Protein AF-A0A9D7NCA9-F1 (afdb_monomer_lite)

Radius of gyration: 16.92 Å; chains: 1; bounding box: 40×42×44 Å

pLDDT: mean 79.89, std 11.6, range [38.38, 94.75]

Sequence (116 aa):
MLTEMLKELSQSGFIGIYNGHGKKSRESLYRLTDAYSLFYLNFLEPLGENAHVDFTRLSELPKWKAWSGYAYENICLYHIDQIRESLSIKGMYSTASSFFALPKDGYAGTQIRFDY

Secondary structure (DSSP, 8-state):
-HHHHHHHHHHTTSEEEEPPTT--GGGPEEEE--HHHHHIIIIIGGG-TT----HHHHTTSHHHHHHHHHHHHHHHHHTHHHHHHHTT-TTS-------EE--BTTBPPEE-----

Foldseek 3Di:
DVVVVLVVCVVVVQWDWFDAPPDDPVPIDIDGLDLVVLCCVQPPVVQDPPDDDPPVCLCVDPSSQVSVQVNVLSVCVVCVCVVCVVVVNNPPDDDDGFDWAPDDDNDHTDGRTDDD

Structure (mmCIF, N/CA/C/O backbone):
data_AF-A0A9D7NCA9-F1
#
_entry.id   AF-A0A9D7NCA9-F1
#
loop_
_atom_site.group_PDB
_atom_site.id
_atom_site.type_symbol
_atom_site.label_atom_id
_atom_site.label_alt_id
_atom_site.label_comp_id
_atom_site.label_asym_id
_atom_site.label_entity_id
_atom_site.label_seq_id
_atom_site.pdbx_PDB_ins_code
_atom_site.Cartn_x
_atom_site.Cartn_y
_atom_site.Cartn_z
_atom_site.occupancy
_atom_site.B_iso_or_equiv
_atom_site.auth_seq_id
_atom_site.auth_comp_id
_atom_site.auth_asym_id
_atom_site.auth_atom_id
_atom_site.pdbx_PDB_model_num
ATOM 1 N N . MET A 1 1 ? 11.874 19.919 10.373 1.00 76.44 1 MET A N 1
ATOM 2 C CA . MET A 1 1 ? 12.438 19.369 9.122 1.00 76.44 1 MET A CA 1
ATOM 3 C C . MET A 1 1 ? 11.862 18.003 8.732 1.00 76.44 1 MET A C 1
ATOM 5 O O . MET A 1 1 ? 10.968 17.996 7.904 1.00 76.44 1 MET A O 1
ATOM 9 N N . LEU A 1 2 ? 12.262 16.855 9.310 1.00 85.12 2 LEU A N 1
ATOM 10 C CA . LEU A 1 2 ? 11.725 15.543 8.867 1.00 85.12 2 LEU A CA 1
ATOM 11 C C . LEU A 1 2 ? 10.219 15.371 9.134 1.00 85.12 2 LEU A C 1
ATOM 13 O O . LEU A 1 2 ? 9.477 14.917 8.269 1.00 85.12 2 LEU A O 1
ATOM 17 N N . THR A 1 3 ? 9.757 15.776 10.317 1.00 86.12 3 THR A N 1
ATOM 18 C CA . THR A 1 3 ? 8.338 15.692 10.697 1.00 86.12 3 THR A CA 1
ATOM 19 C C . THR A 1 3 ? 7.435 16.544 9.802 1.00 86.12 3 THR A C 1
ATOM 21 O O . THR A 1 3 ? 6.310 16.150 9.518 1.00 86.12 3 THR A O 1
ATOM 24 N N . GLU A 1 4 ? 7.925 17.699 9.344 1.00 90.81 4 GLU A N 1
ATOM 25 C CA . GLU A 1 4 ? 7.182 18.584 8.437 1.00 90.81 4 GLU A CA 1
ATOM 26 C C . GLU A 1 4 ? 7.067 17.961 7.048 1.00 90.81 4 GLU A C 1
ATOM 28 O O . GLU A 1 4 ? 5.956 17.851 6.545 1.00 90.81 4 GLU A O 1
ATOM 33 N N . MET A 1 5 ? 8.163 17.424 6.498 1.00 89.88 5 MET A N 1
ATOM 34 C CA . MET A 1 5 ? 8.135 16.717 5.211 1.00 89.88 5 MET A CA 1
ATOM 35 C C . MET A 1 5 ? 7.178 15.516 5.226 1.00 89.88 5 MET A C 1
ATOM 37 O O . MET A 1 5 ? 6.402 15.327 4.294 1.00 89.88 5 MET A O 1
ATOM 41 N N . LEU A 1 6 ? 7.175 14.715 6.299 1.00 87.19 6 LEU A N 1
ATOM 42 C CA . LEU A 1 6 ? 6.232 13.596 6.434 1.00 87.19 6 LEU A CA 1
ATOM 43 C C . LEU A 1 6 ? 4.777 14.075 6.519 1.00 87.19 6 LEU A C 1
ATOM 45 O O . LEU A 1 6 ? 3.878 13.438 5.970 1.00 87.19 6 LEU A O 1
ATOM 49 N N . LYS A 1 7 ? 4.532 15.209 7.180 1.00 88.50 7 LYS A N 1
ATOM 50 C CA . LYS A 1 7 ? 3.198 15.806 7.259 1.00 88.50 7 LYS A CA 1
ATOM 51 C C . LYS A 1 7 ? 2.733 16.313 5.893 1.00 88.50 7 LYS A C 1
ATOM 53 O O . LYS A 1 7 ? 1.596 16.041 5.520 1.00 88.50 7 LYS A O 1
ATOM 58 N N . GLU A 1 8 ? 3.599 16.989 5.146 1.00 91.94 8 GLU A N 1
ATOM 59 C CA . GLU A 1 8 ? 3.316 17.477 3.791 1.00 91.94 8 GLU A CA 1
ATOM 60 C C . GLU A 1 8 ? 3.053 16.327 2.815 1.00 91.94 8 GLU A C 1
ATOM 62 O O . GLU A 1 8 ? 2.062 16.356 2.086 1.00 91.94 8 GLU A O 1
ATOM 67 N N . LEU A 1 9 ? 3.874 15.272 2.849 1.00 90.31 9 LEU A N 1
ATOM 68 C CA . LEU A 1 9 ? 3.667 14.065 2.045 1.00 90.31 9 LEU A CA 1
ATOM 69 C C . LEU A 1 9 ? 2.345 13.375 2.384 1.00 90.31 9 LEU A C 1
ATOM 71 O O . LEU A 1 9 ? 1.665 12.876 1.489 1.00 90.31 9 LEU A O 1
ATOM 75 N N . SER A 1 10 ? 1.969 13.354 3.664 1.00 88.44 10 SER A N 1
ATOM 76 C CA . SER A 1 10 ? 0.703 12.761 4.087 1.00 88.44 10 SER A CA 1
ATOM 77 C C . SER A 1 10 ? -0.493 13.593 3.630 1.00 88.44 10 SER A C 1
ATOM 79 O O . SER A 1 10 ? -1.443 13.044 3.080 1.00 88.44 10 SER A O 1
ATOM 81 N N . GLN A 1 11 ? -0.426 14.919 3.772 1.00 87.50 11 GLN A N 1
ATOM 82 C CA . GLN A 1 11 ? -1.463 15.836 3.285 1.00 87.50 11 GLN A CA 1
ATOM 83 C C . GLN A 1 11 ? -1.607 15.810 1.761 1.00 87.50 11 GLN A C 1
ATOM 85 O O . GLN A 1 11 ? -2.716 15.927 1.250 1.00 87.50 11 GLN A O 1
ATOM 90 N N . SER A 1 12 ? -0.500 15.616 1.048 1.00 89.19 12 SER A N 1
ATOM 91 C CA . SER A 1 12 ? -0.479 15.498 -0.412 1.00 89.19 12 SER A CA 1
ATOM 92 C C . SER A 1 12 ? -0.919 14.114 -0.912 1.00 89.19 12 SER A C 1
ATOM 94 O O . SER A 1 12 ? -1.001 13.902 -2.116 1.00 89.19 12 SER A O 1
ATOM 96 N N . GLY A 1 13 ? -1.196 13.162 -0.012 1.00 85.12 13 GLY A N 1
ATOM 97 C CA . GLY A 1 13 ? -1.679 11.820 -0.355 1.00 85.12 13 GLY A CA 1
ATOM 98 C C . GLY A 1 13 ? -0.597 10.819 -0.772 1.00 85.12 13 GLY A C 1
ATOM 99 O O . GLY A 1 13 ? -0.918 9.670 -1.079 1.00 85.12 13 GLY A O 1
ATOM 100 N N . PHE A 1 14 ? 0.682 11.205 -0.735 1.00 87.00 14 PHE A N 1
ATOM 101 C CA . PHE A 1 14 ? 1.785 10.298 -1.060 1.00 87.00 14 PHE A CA 1
ATOM 102 C C . PHE A 1 14 ? 1.937 9.194 -0.018 1.00 87.00 14 PHE A C 1
ATOM 104 O O . PHE A 1 14 ? 2.182 8.041 -0.380 1.00 87.00 14 PHE A O 1
ATOM 111 N N . ILE A 1 15 ? 1.770 9.525 1.267 1.00 88.44 15 ILE A N 1
ATOM 112 C CA . ILE A 1 15 ? 1.915 8.563 2.363 1.00 88.44 15 ILE A CA 1
ATOM 113 C C . ILE A 1 15 ? 0.692 8.517 3.286 1.00 88.44 15 ILE A C 1
ATOM 115 O O . ILE A 1 15 ? 0.103 9.539 3.637 1.00 88.44 15 ILE A O 1
ATOM 119 N N . GLY A 1 16 ? 0.356 7.318 3.751 1.00 83.12 16 GLY A N 1
ATOM 120 C CA . GLY A 1 16 ? -0.656 7.071 4.772 1.00 83.12 16 GLY A CA 1
ATOM 121 C C . GLY A 1 16 ? -0.023 6.637 6.090 1.00 83.12 16 GLY A C 1
ATOM 122 O O . GLY A 1 16 ? 0.994 5.940 6.109 1.00 83.12 16 GLY A O 1
ATOM 123 N N . ILE A 1 17 ? -0.633 7.032 7.206 1.00 78.06 17 ILE A N 1
ATOM 124 C CA . ILE A 1 17 ? -0.230 6.588 8.543 1.00 78.06 17 ILE A CA 1
ATOM 125 C C . ILE A 1 17 ? -1.145 5.438 8.945 1.00 78.06 17 ILE A C 1
ATOM 127 O O . ILE A 1 17 ? -2.348 5.632 9.115 1.00 78.06 17 ILE A O 1
ATOM 131 N N . TYR A 1 18 ? -0.574 4.249 9.124 1.00 72.56 18 TYR A N 1
ATOM 132 C CA . TYR A 1 18 ? -1.325 3.067 9.534 1.00 72.56 18 TYR A CA 1
ATOM 133 C C . TYR A 1 18 ? -0.776 2.503 10.837 1.00 72.56 18 TYR A C 1
ATOM 135 O O . TYR A 1 18 ? 0.432 2.345 11.030 1.00 72.56 18 TYR A O 1
ATOM 143 N N . ASN A 1 19 ? -1.692 2.174 11.744 1.00 66.25 19 ASN A N 1
ATOM 144 C CA . ASN A 1 19 ? -1.361 1.475 12.974 1.00 66.25 19 ASN A CA 1
ATOM 145 C C . ASN A 1 19 ? -1.375 -0.032 12.700 1.00 66.25 19 ASN A C 1
ATOM 147 O O . ASN A 1 19 ? -2.360 -0.568 12.187 1.00 66.25 19 ASN A O 1
ATOM 151 N N . GLY A 1 20 ? -0.275 -0.713 13.029 1.00 62.44 20 GLY A N 1
ATOM 152 C CA . GLY A 1 20 ? -0.220 -2.172 12.966 1.00 62.44 20 GLY A CA 1
ATOM 153 C C . GLY A 1 20 ? -1.245 -2.802 13.912 1.00 62.44 20 GLY A C 1
ATOM 154 O O . GLY A 1 20 ? -1.537 -2.253 14.978 1.00 62.44 20 GLY A O 1
ATOM 155 N N . HIS A 1 21 ? -1.786 -3.961 13.530 1.00 60.12 21 HIS A N 1
ATOM 156 C CA . HIS A 1 21 ? -2.754 -4.692 14.346 1.00 60.12 21 HIS A CA 1
ATOM 157 C C . HIS A 1 21 ? -2.203 -4.945 15.763 1.00 60.1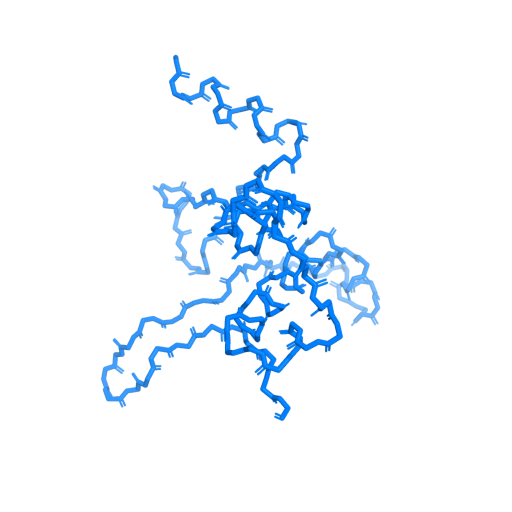2 21 HIS A C 1
ATOM 159 O O . HIS A 1 21 ? -1.112 -5.492 15.918 1.00 60.12 21 HIS A O 1
ATOM 165 N N . GLY A 1 22 ? -2.933 -4.521 16.801 1.00 57.12 22 GLY A N 1
ATOM 166 C CA . GLY A 1 22 ? -2.545 -4.717 18.206 1.00 57.12 22 GLY A CA 1
ATOM 167 C C . GLY A 1 22 ? -1.402 -3.830 18.727 1.00 57.12 22 GLY A C 1
ATOM 168 O O . GLY A 1 22 ? -1.015 -3.971 19.888 1.00 57.12 22 GLY A O 1
ATOM 169 N N . LYS A 1 23 ? -0.864 -2.899 17.925 1.00 56.19 23 LYS A N 1
ATOM 170 C CA . LYS A 1 23 ? 0.222 -1.994 18.342 1.00 56.19 23 LYS A CA 1
ATOM 171 C C . LYS A 1 23 ? -0.325 -0.655 18.850 1.00 56.19 23 LYS A C 1
ATOM 173 O O . LYS A 1 23 ? -1.208 -0.057 18.239 1.00 56.19 23 LYS A O 1
ATOM 178 N N . LYS A 1 24 ? 0.204 -0.158 19.980 1.00 49.91 24 LYS A N 1
ATOM 179 C CA . LYS A 1 24 ? -0.113 1.190 20.500 1.00 49.91 24 LYS A CA 1
ATOM 180 C C . LYS A 1 24 ? 0.425 2.257 19.533 1.00 49.91 24 LYS A C 1
ATOM 182 O O . LYS A 1 24 ? 1.458 2.046 18.908 1.00 49.91 24 LYS A O 1
ATOM 187 N N . SER A 1 25 ? -0.221 3.429 19.494 1.00 53.31 25 SER A N 1
ATOM 188 C CA . SER A 1 25 ? 0.082 4.629 18.669 1.00 53.31 25 SER A CA 1
ATOM 189 C C . SER A 1 25 ? 1.562 5.048 18.554 1.00 53.31 25 SER A C 1
ATOM 191 O O . SER A 1 25 ? 1.903 5.866 17.709 1.00 53.31 25 SER A O 1
ATOM 193 N N . ARG A 1 26 ? 2.454 4.522 19.394 1.00 48.38 26 ARG A N 1
ATOM 194 C CA . ARG A 1 26 ? 3.888 4.820 19.379 1.00 48.38 26 ARG A CA 1
ATOM 195 C C . ARG A 1 26 ? 4.683 4.034 18.321 1.00 48.38 26 ARG A C 1
ATOM 197 O O . ARG A 1 26 ? 5.872 4.284 18.178 1.00 48.38 26 ARG A O 1
ATOM 204 N N . GLU A 1 27 ? 4.037 3.124 17.588 1.00 58.22 27 GLU A N 1
ATOM 205 C CA . GLU A 1 27 ? 4.633 2.309 16.512 1.00 58.22 27 GLU A CA 1
ATOM 206 C C . GLU A 1 27 ? 3.910 2.482 15.161 1.00 58.22 27 GLU A C 1
ATOM 208 O O . GLU A 1 27 ? 3.883 1.564 14.339 1.00 58.22 27 GLU A O 1
ATOM 213 N N . SER A 1 28 ? 3.272 3.635 14.934 1.00 62.75 28 SER A N 1
ATOM 214 C CA . SER A 1 28 ? 2.612 3.942 13.660 1.00 62.75 28 SER A CA 1
ATOM 215 C C . SER A 1 28 ? 3.618 3.898 12.507 1.00 62.75 28 SER A C 1
ATOM 217 O O . SER A 1 28 ? 4.683 4.514 12.5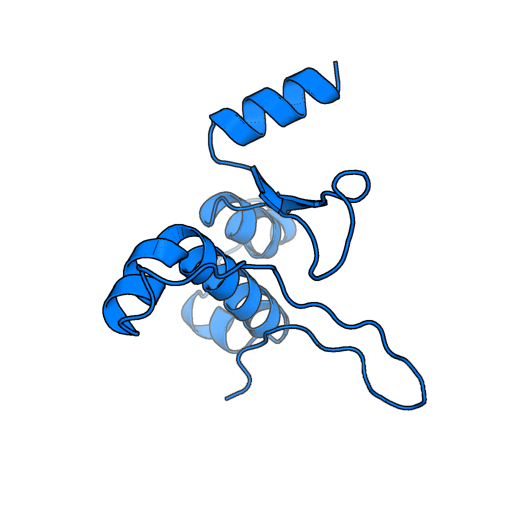79 1.00 62.75 28 SER A O 1
ATOM 219 N N . LEU A 1 29 ? 3.281 3.172 11.441 1.00 73.56 29 LEU A N 1
ATOM 220 C CA . LEU A 1 29 ? 4.126 3.035 10.259 1.00 73.56 29 LEU A CA 1
ATOM 221 C C . LEU A 1 29 ? 3.631 3.977 9.160 1.00 73.56 29 LEU A C 1
ATOM 223 O O . LEU A 1 29 ? 2.431 4.048 8.884 1.00 73.56 29 LEU A O 1
ATOM 227 N N . TYR A 1 30 ? 4.567 4.669 8.513 1.00 81.12 30 TYR A N 1
ATOM 228 C CA . TYR A 1 30 ? 4.295 5.401 7.280 1.00 81.12 30 TYR A CA 1
ATOM 229 C C . TYR A 1 30 ? 4.320 4.420 6.106 1.00 81.12 30 TYR A C 1
ATOM 231 O O . TYR A 1 30 ? 5.281 3.668 5.936 1.00 81.12 30 TYR A O 1
ATOM 239 N N . ARG A 1 31 ? 3.255 4.413 5.307 1.00 81.50 31 ARG A N 1
ATOM 240 C CA . ARG A 1 31 ? 3.119 3.599 4.094 1.00 81.50 31 ARG A CA 1
ATOM 241 C C . ARG A 1 31 ? 3.055 4.512 2.882 1.00 81.50 31 ARG A C 1
ATOM 243 O O . ARG A 1 31 ? 2.370 5.525 2.941 1.00 81.50 31 ARG A O 1
ATOM 250 N N . LEU A 1 32 ? 3.718 4.143 1.789 1.00 83.56 32 LEU A N 1
ATOM 251 C CA . LEU A 1 32 ? 3.537 4.818 0.506 1.00 83.56 32 LEU A CA 1
ATOM 252 C C . LEU A 1 32 ? 2.186 4.383 -0.072 1.00 83.56 32 LEU A C 1
ATOM 254 O O . LEU A 1 32 ? 1.992 3.210 -0.391 1.00 83.56 32 LEU A O 1
ATOM 258 N N . THR A 1 33 ? 1.240 5.312 -0.145 1.00 83.25 33 THR A N 1
ATOM 259 C CA . THR A 1 33 ? -0.134 5.051 -0.594 1.00 83.25 33 THR A CA 1
ATOM 260 C C . THR A 1 33 ? -0.378 5.486 -2.026 1.00 83.25 33 THR A C 1
ATOM 262 O O . THR A 1 33 ? -1.289 4.957 -2.657 1.00 83.25 33 THR A O 1
ATOM 265 N N . ASP A 1 34 ? 0.434 6.404 -2.555 1.00 87.81 34 ASP A N 1
ATOM 266 C CA . ASP A 1 34 ? 0.315 6.817 -3.949 1.00 87.81 34 ASP A CA 1
ATOM 267 C C . ASP A 1 34 ? 0.687 5.671 -4.900 1.00 87.81 34 ASP A C 1
ATOM 269 O O . ASP A 1 34 ? 1.822 5.180 -4.922 1.00 87.81 34 ASP A O 1
ATOM 273 N N . ALA A 1 35 ? -0.298 5.244 -5.691 1.00 84.44 35 ALA A N 1
ATOM 274 C CA . ALA A 1 35 ? -0.176 4.104 -6.588 1.00 84.44 35 ALA A CA 1
ATOM 275 C C . ALA A 1 35 ? 0.870 4.348 -7.682 1.00 84.44 35 ALA A C 1
ATOM 277 O O . ALA A 1 35 ? 1.600 3.421 -8.046 1.00 84.44 35 ALA A O 1
ATOM 278 N N . TYR A 1 36 ? 0.974 5.587 -8.176 1.00 87.19 36 TYR A N 1
ATOM 279 C CA . TYR A 1 36 ? 1.940 5.930 -9.214 1.00 87.19 36 TYR A CA 1
ATOM 280 C C . TYR A 1 36 ? 3.367 5.926 -8.675 1.00 87.19 36 TYR A C 1
ATOM 282 O O . TYR A 1 36 ? 4.217 5.243 -9.237 1.00 87.19 36 TYR A O 1
ATOM 290 N N . SER A 1 37 ? 3.636 6.606 -7.560 1.00 89.31 37 SER A N 1
ATOM 291 C CA . SER A 1 37 ? 4.956 6.611 -6.919 1.00 89.31 37 SER A CA 1
ATOM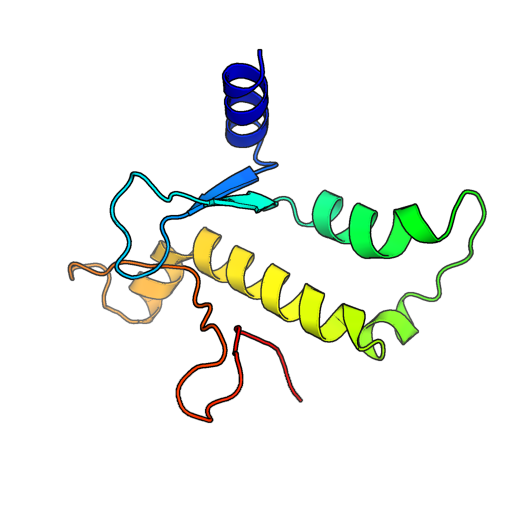 292 C C . SER A 1 37 ? 5.404 5.196 -6.572 1.00 89.31 37 SER A C 1
ATOM 294 O O . SER A 1 37 ? 6.545 4.819 -6.835 1.00 89.31 37 SER A O 1
ATOM 296 N N . LEU A 1 38 ? 4.493 4.374 -6.040 1.00 87.19 38 LEU A N 1
ATOM 297 C CA . LEU A 1 38 ? 4.781 2.977 -5.742 1.00 87.19 38 LEU A CA 1
ATOM 298 C C . LEU A 1 38 ? 5.159 2.198 -7.010 1.00 87.19 38 LEU A C 1
ATOM 300 O O . LEU A 1 38 ? 6.105 1.412 -6.977 1.00 87.19 38 LEU A O 1
ATOM 304 N N . PHE A 1 39 ? 4.441 2.397 -8.116 1.00 87.88 39 PHE A N 1
ATOM 305 C CA . PHE A 1 39 ? 4.765 1.784 -9.404 1.00 87.88 39 PHE A CA 1
ATOM 306 C C . PHE A 1 39 ? 6.112 2.278 -9.948 1.00 87.88 39 PHE A C 1
ATOM 308 O O . PHE A 1 39 ? 6.975 1.471 -10.295 1.00 87.88 39 PHE A O 1
ATOM 315 N N . TYR A 1 40 ? 6.316 3.593 -9.968 1.00 88.25 40 TYR A N 1
ATOM 316 C CA . TYR A 1 40 ? 7.503 4.247 -10.500 1.00 88.25 40 TYR A CA 1
ATOM 317 C C . TYR A 1 40 ? 8.776 3.747 -9.814 1.00 88.25 40 TYR A C 1
ATOM 319 O O . TYR A 1 40 ? 9.667 3.234 -10.487 1.00 88.25 40 TYR A O 1
ATOM 327 N N . LEU A 1 41 ? 8.825 3.796 -8.480 1.00 89.06 41 LEU A N 1
ATOM 328 C CA . LEU A 1 41 ? 9.988 3.360 -7.696 1.00 89.06 41 LEU A CA 1
ATOM 329 C C . LEU A 1 41 ? 10.269 1.857 -7.854 1.00 89.06 41 LEU A C 1
ATOM 331 O O . LEU A 1 41 ? 11.408 1.403 -7.769 1.00 89.06 41 LEU A O 1
ATOM 335 N N . ASN A 1 42 ? 9.233 1.043 -8.084 1.00 86.94 42 ASN A N 1
ATOM 336 C CA . ASN A 1 42 ? 9.410 -0.401 -8.220 1.00 86.94 42 ASN A CA 1
ATOM 337 C C . ASN A 1 42 ? 9.797 -0.840 -9.632 1.00 86.94 42 ASN A C 1
ATOM 339 O O . ASN A 1 42 ? 10.551 -1.810 -9.759 1.00 86.94 42 ASN A O 1
ATOM 343 N N . PHE A 1 43 ? 9.277 -0.187 -10.667 1.00 86.44 43 PHE A N 1
ATOM 344 C CA . PHE A 1 43 ? 9.374 -0.693 -12.034 1.00 86.44 43 PHE A CA 1
ATOM 345 C C . PHE A 1 43 ? 10.016 0.276 -13.010 1.00 86.44 43 PHE A C 1
ATOM 347 O O . PHE A 1 43 ? 10.675 -0.210 -13.912 1.00 86.44 43 PHE A O 1
ATOM 354 N N . LEU A 1 44 ? 9.861 1.592 -12.854 1.00 86.88 44 LEU A N 1
ATOM 355 C CA . LEU A 1 44 ? 10.382 2.565 -13.821 1.00 86.88 44 LEU A CA 1
ATOM 356 C C . LEU A 1 44 ? 11.774 3.073 -13.444 1.00 86.88 44 LEU A C 1
ATOM 358 O O . LEU A 1 44 ? 12.673 3.048 -14.278 1.00 86.88 44 LEU A O 1
ATOM 362 N N . GLU A 1 45 ? 11.980 3.470 -12.188 1.00 88.44 45 GLU A N 1
ATOM 363 C CA . GLU A 1 45 ? 13.265 3.994 -11.707 1.00 88.44 45 GLU A CA 1
ATOM 364 C C . GLU A 1 45 ? 14.445 3.031 -11.953 1.00 88.44 45 GLU A C 1
ATOM 366 O O . GLU A 1 45 ? 15.468 3.480 -12.474 1.00 88.44 45 GLU A O 1
ATOM 371 N N . PRO A 1 46 ? 14.337 1.709 -11.690 1.00 85.94 46 PRO A N 1
ATOM 372 C CA . PRO A 1 46 ? 15.462 0.792 -11.889 1.00 85.94 46 PRO A CA 1
ATOM 373 C C . PRO A 1 46 ? 15.865 0.580 -13.352 1.00 85.94 46 PRO A C 1
ATOM 375 O O . PRO A 1 46 ? 16.919 0.005 -13.613 1.00 85.94 46 PRO A O 1
ATOM 378 N N . LEU A 1 47 ? 15.016 0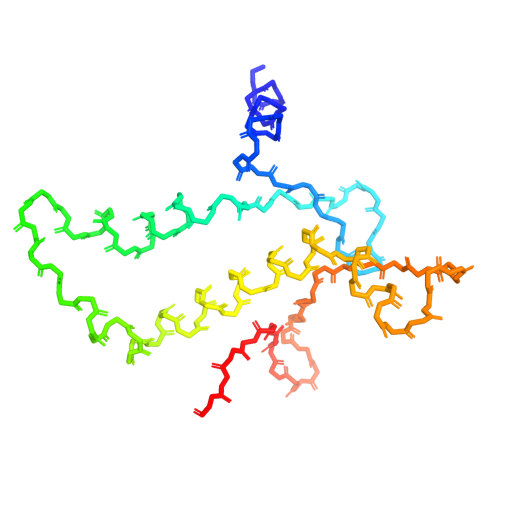.966 -14.304 1.00 83.62 47 LEU A N 1
ATOM 379 C CA . LEU A 1 47 ? 15.242 0.707 -15.721 1.00 83.62 47 LEU A CA 1
ATOM 380 C C . LEU A 1 47 ? 16.089 1.787 -16.406 1.00 83.62 47 LEU A C 1
ATOM 382 O O . LEU A 1 47 ? 16.699 1.508 -17.436 1.00 83.62 47 LEU A O 1
ATOM 386 N N . GLY A 1 48 ? 16.161 2.989 -15.828 1.00 80.75 48 GLY A N 1
ATOM 387 C CA . GLY A 1 48 ? 16.910 4.118 -16.378 1.00 80.75 48 GLY A CA 1
ATOM 388 C C . GLY A 1 48 ? 16.250 4.791 -17.588 1.00 80.75 48 GLY A C 1
ATOM 389 O O . GLY A 1 48 ? 15.196 4.386 -18.084 1.00 80.75 48 GLY A O 1
ATOM 390 N N . GLU A 1 49 ? 16.880 5.865 -18.064 1.00 72.00 49 GLU A N 1
ATOM 391 C CA . GLU A 1 49 ? 16.396 6.639 -19.208 1.00 72.00 49 GLU A CA 1
ATOM 392 C C . GLU A 1 49 ? 16.556 5.826 -20.509 1.00 72.00 49 GLU A C 1
ATOM 394 O O . GLU A 1 49 ? 17.655 5.376 -20.835 1.00 72.00 49 GLU A O 1
ATOM 399 N N . ASN A 1 50 ? 15.463 5.673 -21.272 1.00 69.56 50 ASN A N 1
ATOM 400 C CA . ASN A 1 50 ? 15.340 4.944 -22.555 1.00 69.56 50 ASN A CA 1
ATOM 401 C C . ASN A 1 50 ? 15.054 3.432 -22.498 1.00 69.56 50 ASN A C 1
ATOM 403 O O . ASN A 1 50 ? 15.107 2.760 -23.531 1.00 69.56 50 ASN A O 1
ATOM 407 N N . ALA A 1 51 ? 14.694 2.878 -21.342 1.00 69.12 51 ALA A N 1
ATOM 408 C CA . ALA A 1 51 ? 14.241 1.494 -21.289 1.00 69.12 51 ALA A CA 1
ATOM 409 C C . ALA A 1 51 ? 12.840 1.319 -21.892 1.00 69.12 51 ALA A C 1
ATOM 411 O O . ALA A 1 51 ? 11.871 1.954 -21.473 1.00 69.12 51 ALA A O 1
ATOM 412 N N . HIS A 1 52 ? 12.721 0.405 -22.854 1.00 70.75 52 HIS A N 1
ATOM 413 C CA . HIS A 1 52 ? 11.430 0.005 -23.396 1.00 70.75 52 HIS A CA 1
ATOM 414 C C . HIS A 1 52 ? 10.832 -1.095 -22.512 1.00 70.75 52 HIS A C 1
ATOM 416 O O . HIS A 1 52 ? 11.355 -2.208 -22.454 1.00 70.75 52 HIS A O 1
ATOM 422 N N . VAL A 1 53 ? 9.737 -0.788 -21.814 1.00 73.88 53 VAL A N 1
ATOM 423 C CA . VAL A 1 53 ? 9.045 -1.752 -20.946 1.00 73.88 53 VAL A CA 1
ATOM 424 C C . VAL A 1 53 ? 7.916 -2.407 -21.709 1.00 73.88 53 VAL A C 1
ATOM 426 O O . VAL A 1 53 ? 6.998 -1.736 -22.175 1.00 73.88 53 VAL A O 1
ATOM 429 N N . ASP A 1 54 ? 7.959 -3.730 -21.802 1.00 79.69 54 ASP A N 1
ATOM 430 C CA . ASP A 1 54 ? 6.785 -4.504 -22.176 1.00 79.69 54 ASP A CA 1
ATOM 431 C C . ASP A 1 54 ? 5.903 -4.705 -20.937 1.00 79.69 54 ASP A C 1
ATOM 433 O O . ASP A 1 54 ? 6.128 -5.598 -20.115 1.00 79.69 54 ASP A O 1
ATOM 437 N N . PHE A 1 55 ? 4.893 -3.844 -20.790 1.00 79.12 55 PHE A N 1
ATOM 438 C CA . PHE A 1 55 ? 3.961 -3.893 -19.664 1.00 79.12 55 PHE A CA 1
ATOM 439 C C . PHE A 1 55 ? 3.146 -5.191 -19.615 1.00 79.12 55 PHE A C 1
ATOM 441 O O . PHE A 1 55 ? 2.645 -5.545 -18.548 1.00 79.12 55 PHE A O 1
ATOM 448 N N . THR A 1 56 ? 3.036 -5.933 -20.722 1.00 80.50 56 THR A N 1
ATOM 449 C CA . THR A 1 56 ? 2.260 -7.183 -20.753 1.00 80.50 56 THR A CA 1
ATOM 450 C C . THR A 1 56 ? 2.909 -8.278 -19.905 1.00 80.50 56 THR A C 1
ATOM 452 O O . THR A 1 56 ? 2.213 -9.046 -19.241 1.00 80.50 56 THR A O 1
ATOM 455 N N . ARG A 1 57 ? 4.245 -8.278 -19.826 1.00 82.38 57 ARG A N 1
ATOM 456 C CA . ARG A 1 57 ? 5.034 -9.265 -19.072 1.00 82.38 57 ARG A CA 1
ATOM 457 C C . ARG A 1 57 ? 5.273 -8.886 -17.619 1.00 82.38 57 ARG A C 1
ATOM 459 O O . ARG A 1 57 ? 5.738 -9.713 -16.840 1.00 82.38 57 ARG A O 1
ATOM 466 N N . LEU A 1 58 ? 4.946 -7.654 -17.220 1.00 81.06 58 LEU A N 1
ATOM 467 C CA . LEU A 1 58 ? 5.123 -7.223 -15.831 1.00 81.06 58 LEU A CA 1
ATOM 468 C C . LEU A 1 58 ? 4.368 -8.140 -14.870 1.00 81.06 58 LEU A C 1
ATOM 470 O O . LEU A 1 58 ? 4.909 -8.484 -13.824 1.00 81.06 58 LEU A O 1
ATOM 474 N N . SER A 1 59 ? 3.169 -8.585 -15.258 1.00 82.00 59 SER A N 1
ATOM 475 C CA . SER A 1 59 ? 2.319 -9.445 -14.431 1.00 82.00 59 SER A CA 1
ATOM 476 C C . SER A 1 59 ? 2.938 -10.803 -14.072 1.00 82.00 59 SER A C 1
ATOM 478 O O . SER A 1 59 ? 2.586 -11.393 -13.049 1.00 82.00 59 SER A O 1
ATOM 480 N N . GLU A 1 60 ? 3.905 -11.265 -14.864 1.00 83.75 60 GLU A N 1
ATOM 481 C CA . GLU A 1 60 ? 4.599 -12.542 -14.683 1.00 83.75 60 GLU A CA 1
ATOM 482 C C . GLU A 1 60 ? 5.737 -12.445 -13.652 1.00 83.75 60 GLU A C 1
ATOM 484 O O . GLU A 1 60 ? 6.192 -13.457 -13.114 1.00 83.75 60 GLU A O 1
ATOM 489 N N . LEU A 1 61 ? 6.202 -11.230 -13.338 1.00 83.94 61 LEU A N 1
ATOM 490 C CA . LEU A 1 61 ? 7.338 -11.024 -12.446 1.00 83.94 61 LEU A CA 1
ATOM 491 C C . LEU A 1 61 ? 6.969 -11.336 -10.983 1.00 83.94 61 LEU A C 1
ATOM 493 O O . LEU A 1 61 ? 5.963 -10.840 -10.471 1.00 83.94 61 LEU A O 1
ATOM 497 N N . PRO A 1 62 ? 7.835 -12.025 -10.215 1.00 82.25 62 PRO A N 1
ATOM 498 C CA . PRO A 1 62 ? 7.622 -12.214 -8.777 1.00 82.25 62 PRO A CA 1
ATOM 499 C C . PRO A 1 62 ? 7.468 -10.890 -8.010 1.00 82.25 62 PRO A C 1
ATOM 501 O O . PRO A 1 62 ? 6.677 -10.792 -7.071 1.00 82.25 62 PRO A O 1
ATOM 504 N N . LYS A 1 63 ? 8.188 -9.845 -8.445 1.00 83.81 63 LYS A N 1
ATOM 505 C CA . LYS A 1 63 ? 8.090 -8.490 -7.881 1.00 83.81 63 LYS A CA 1
ATOM 506 C C . LYS A 1 63 ? 6.704 -7.876 -8.096 1.00 83.81 63 LYS A C 1
ATOM 508 O O . LYS A 1 63 ? 6.211 -7.179 -7.213 1.00 83.81 63 LYS A O 1
ATOM 513 N N . TRP A 1 64 ? 6.057 -8.175 -9.223 1.00 85.75 64 TRP A N 1
ATOM 514 C CA . TRP A 1 64 ? 4.693 -7.733 -9.495 1.00 85.75 64 TRP A CA 1
ATOM 515 C C . TRP A 1 64 ? 3.693 -8.337 -8.522 1.00 85.75 64 TRP A C 1
ATOM 517 O O . TRP A 1 64 ? 2.891 -7.593 -7.978 1.00 85.75 64 TRP A O 1
ATOM 527 N N . LYS A 1 65 ? 3.782 -9.637 -8.221 1.00 82.94 65 LYS A N 1
ATOM 528 C CA . LYS A 1 65 ? 2.880 -10.289 -7.250 1.00 82.94 65 LYS A CA 1
ATOM 529 C C . LYS A 1 65 ? 2.945 -9.649 -5.859 1.00 82.94 65 LYS A C 1
ATOM 531 O O . LYS A 1 65 ? 1.926 -9.463 -5.198 1.00 82.94 65 LYS A O 1
ATOM 536 N N . ALA A 1 66 ? 4.150 -9.294 -5.411 1.00 82.62 66 ALA A N 1
ATOM 537 C CA . ALA A 1 66 ? 4.330 -8.586 -4.145 1.00 82.62 66 ALA A CA 1
ATOM 538 C C . ALA A 1 66 ? 3.759 -7.157 -4.204 1.00 82.62 66 ALA A C 1
ATOM 5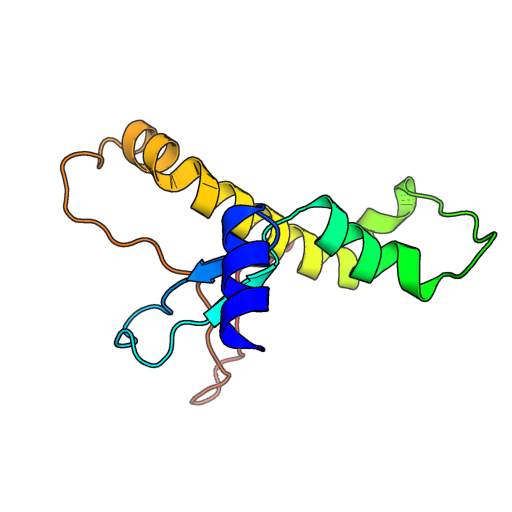40 O O . ALA A 1 66 ? 3.039 -6.739 -3.297 1.00 82.62 66 ALA A O 1
ATOM 541 N N . TRP A 1 67 ? 4.046 -6.425 -5.285 1.00 86.12 67 TRP A N 1
ATOM 542 C CA . TRP A 1 67 ? 3.543 -5.068 -5.495 1.00 86.12 67 TRP A CA 1
ATOM 543 C C . TRP A 1 67 ? 2.015 -5.019 -5.623 1.00 86.12 67 TRP A C 1
ATOM 545 O O . TRP A 1 67 ? 1.389 -4.158 -5.014 1.00 86.12 67 TRP A O 1
ATOM 555 N N . SER A 1 68 ? 1.402 -5.955 -6.351 1.00 86.44 68 SER A N 1
ATOM 556 C CA . SER A 1 68 ? -0.044 -5.995 -6.579 1.00 86.44 68 SER A CA 1
ATOM 557 C C . SER A 1 68 ? -0.813 -6.309 -5.297 1.00 86.44 68 SER A C 1
ATOM 559 O O . SER A 1 68 ? -1.839 -5.684 -5.042 1.00 86.44 68 SER A O 1
ATOM 561 N N . GLY A 1 69 ? -0.294 -7.209 -4.451 1.00 84.62 69 GLY A N 1
ATOM 562 C CA . GLY A 1 69 ? -0.835 -7.463 -3.110 1.00 84.62 69 GLY A CA 1
ATOM 563 C C . GLY A 1 69 ? -0.831 -6.211 -2.240 1.00 84.62 69 GLY A C 1
ATOM 564 O O . GLY A 1 69 ? -1.849 -5.860 -1.646 1.00 84.62 69 GLY A O 1
ATOM 565 N N . TYR A 1 70 ? 0.287 -5.485 -2.234 1.00 82.81 70 TYR A N 1
ATOM 566 C CA . TYR A 1 70 ? 0.406 -4.232 -1.492 1.00 82.81 70 TYR A CA 1
ATOM 567 C C . TYR A 1 70 ? -0.511 -3.128 -2.043 1.00 82.81 70 TYR A C 1
ATOM 569 O O . TYR A 1 70 ? -1.204 -2.458 -1.278 1.00 82.81 70 TYR A O 1
ATOM 577 N N . ALA A 1 71 ? -0.555 -2.956 -3.367 1.00 85.69 71 ALA A N 1
ATOM 578 C CA . ALA A 1 71 ? -1.405 -1.969 -4.027 1.00 85.69 71 ALA A CA 1
ATOM 579 C C . ALA A 1 71 ? -2.892 -2.234 -3.754 1.00 85.69 71 ALA A C 1
ATOM 581 O O . ALA A 1 71 ? -3.643 -1.314 -3.436 1.00 85.69 71 ALA A O 1
ATOM 582 N N . TYR A 1 72 ? -3.313 -3.495 -3.804 1.00 85.56 72 TYR A N 1
ATOM 583 C CA . TYR A 1 72 ? -4.672 -3.888 -3.455 1.00 85.56 72 TYR A CA 1
ATOM 584 C C . TYR A 1 72 ? -5.001 -3.634 -1.984 1.00 85.56 72 TYR A C 1
ATOM 586 O O . TYR A 1 72 ? -6.061 -3.089 -1.691 1.00 85.56 72 TYR A O 1
ATOM 594 N N . GLU A 1 73 ? -4.102 -3.979 -1.055 1.00 85.88 73 GLU A N 1
ATOM 595 C CA . GLU A 1 73 ? -4.320 -3.699 0.368 1.00 85.88 73 GLU A CA 1
ATOM 596 C C . GLU A 1 73 ? -4.530 -2.193 0.599 1.00 85.88 73 GLU A C 1
ATOM 598 O O . GLU A 1 73 ? -5.443 -1.808 1.330 1.00 85.88 73 GLU A O 1
ATOM 603 N N . ASN A 1 74 ? -3.757 -1.334 -0.077 1.00 85.88 74 ASN A N 1
ATOM 604 C CA . ASN A 1 74 ? -3.955 0.117 -0.036 1.00 85.88 74 ASN A CA 1
ATOM 605 C C . ASN A 1 74 ? -5.342 0.533 -0.553 1.00 85.88 74 ASN A C 1
ATOM 607 O O . ASN A 1 74 ? -6.002 1.344 0.095 1.00 85.88 74 ASN A O 1
ATOM 611 N N . ILE A 1 75 ? -5.813 -0.041 -1.665 1.00 88.06 75 ILE A N 1
ATOM 612 C CA . ILE A 1 75 ? -7.160 0.221 -2.205 1.00 88.06 75 ILE A CA 1
ATOM 613 C C . ILE A 1 75 ? -8.236 -0.206 -1.196 1.00 88.06 75 ILE A C 1
ATOM 615 O O . ILE A 1 75 ? -9.155 0.562 -0.915 1.00 88.06 75 ILE A O 1
ATOM 619 N N . CYS A 1 76 ? -8.114 -1.391 -0.592 1.00 88.88 76 CYS A N 1
ATOM 620 C CA . CYS A 1 76 ? -9.052 -1.850 0.434 1.00 88.88 76 CYS A CA 1
ATOM 621 C C . CYS A 1 76 ? -9.080 -0.921 1.650 1.00 88.88 76 CYS A C 1
ATOM 623 O O . CYS A 1 76 ? -10.151 -0.615 2.168 1.00 88.88 76 CYS A O 1
ATOM 625 N N . LEU A 1 77 ? -7.915 -0.458 2.105 1.00 85.44 77 LEU A N 1
ATOM 626 C CA . LEU A 1 77 ? -7.816 0.469 3.230 1.00 85.44 77 LEU A CA 1
ATOM 627 C C . LEU A 1 77 ? -8.401 1.844 2.891 1.00 85.44 77 LEU A C 1
ATOM 629 O O . LEU A 1 77 ? -9.040 2.451 3.748 1.00 85.44 77 LEU A O 1
ATOM 633 N N . TYR A 1 78 ? -8.219 2.320 1.658 1.00 87.31 78 TYR A N 1
ATOM 634 C CA . TYR A 1 78 ? -8.804 3.573 1.180 1.00 87.31 78 TYR A CA 1
ATOM 635 C C . TYR A 1 78 ? -10.335 3.501 1.097 1.00 87.31 78 TYR A C 1
ATOM 637 O O . TYR A 1 78 ? -11.022 4.470 1.408 1.00 87.31 78 TYR A O 1
ATOM 645 N N . HIS A 1 79 ? -10.875 2.333 0.741 1.00 90.75 79 HIS A N 1
ATOM 646 C CA . HIS A 1 79 ? -12.313 2.094 0.600 1.00 90.75 79 HIS A CA 1
ATOM 647 C C . HIS A 1 79 ? -12.929 1.309 1.766 1.00 90.75 79 HIS A C 1
ATOM 649 O O . HIS A 1 79 ? -13.935 0.611 1.602 1.00 90.75 79 HIS A O 1
ATOM 655 N N . ILE A 1 80 ? -12.332 1.391 2.958 1.00 89.75 80 ILE A N 1
ATOM 656 C CA . ILE A 1 80 ? -12.750 0.563 4.092 1.00 89.75 80 ILE A CA 1
ATOM 657 C C . ILE A 1 80 ? -14.207 0.809 4.493 1.00 89.75 80 ILE A C 1
ATOM 659 O O . ILE A 1 80 ? -14.902 -0.122 4.894 1.00 89.75 80 ILE A O 1
ATOM 663 N N . ASP A 1 81 ? -14.698 2.038 4.352 1.00 90.75 81 ASP A N 1
ATOM 664 C CA . ASP A 1 81 ? -16.073 2.376 4.711 1.00 90.75 81 ASP A CA 1
ATOM 665 C C . ASP A 1 81 ? -17.077 1.797 3.711 1.00 90.75 81 ASP A C 1
ATOM 667 O O . ASP A 1 81 ? -18.102 1.255 4.127 1.00 90.75 81 ASP A O 1
ATOM 671 N N . GLN A 1 82 ? -16.746 1.800 2.417 1.00 94.06 82 GLN A N 1
ATOM 672 C CA . GLN A 1 82 ? -17.528 1.121 1.384 1.00 94.06 82 GLN A CA 1
ATOM 673 C C . GLN A 1 82 ? -17.539 -0.399 1.605 1.00 94.06 82 GLN A C 1
ATOM 675 O O . GLN A 1 82 ? -18.582 -1.033 1.457 1.00 94.06 82 GLN A O 1
ATOM 680 N N . ILE A 1 83 ? -16.406 -0.990 2.005 1.00 93.19 83 ILE A N 1
ATOM 681 C CA . ILE A 1 83 ? -16.313 -2.423 2.336 1.00 93.19 83 ILE A CA 1
ATOM 682 C C . ILE A 1 83 ? -17.149 -2.753 3.580 1.00 93.19 83 ILE A C 1
ATOM 684 O O . ILE A 1 83 ? -17.869 -3.746 3.609 1.00 93.19 83 ILE A O 1
ATOM 688 N N . ARG A 1 84 ? -17.100 -1.922 4.625 1.00 92.44 84 ARG A N 1
ATOM 689 C CA . ARG A 1 84 ? -17.930 -2.109 5.827 1.00 92.44 84 ARG A CA 1
ATOM 690 C C . ARG A 1 84 ? -19.418 -2.019 5.514 1.00 92.44 84 ARG A C 1
ATOM 692 O O . ARG A 1 84 ? -20.215 -2.735 6.117 1.00 92.44 84 ARG A O 1
ATOM 699 N N . GLU A 1 85 ? -19.791 -1.126 4.608 1.00 94.06 85 GLU A N 1
ATOM 700 C CA . GLU A 1 85 ? -21.166 -0.967 4.149 1.00 94.06 85 GLU A CA 1
ATOM 701 C C . GLU A 1 85 ? -21.640 -2.185 3.355 1.00 94.06 85 GLU A C 1
ATOM 703 O O . GLU A 1 85 ? -22.696 -2.729 3.673 1.00 94.06 85 GLU A O 1
ATOM 708 N N . SER A 1 86 ? -20.837 -2.686 2.413 1.00 94.75 86 SER A N 1
ATOM 709 C CA . SER A 1 86 ? -21.182 -3.887 1.640 1.00 94.75 86 SER A CA 1
ATOM 710 C C . SER A 1 86 ? -21.273 -5.146 2.507 1.00 94.75 86 SER A C 1
ATOM 712 O O . SER A 1 86 ? -22.120 -6.003 2.265 1.00 94.75 86 SER A O 1
ATOM 714 N N . LEU A 1 87 ? -20.464 -5.230 3.566 1.00 93.88 87 LEU A N 1
ATOM 715 C CA . LEU A 1 87 ? -20.524 -6.301 4.563 1.00 93.88 87 LEU A CA 1
ATOM 716 C C . LEU A 1 87 ? -21.629 -6.102 5.617 1.00 93.88 87 LEU A C 1
ATOM 718 O O . LEU A 1 87 ? -21.784 -6.950 6.492 1.00 93.88 87 LEU A O 1
ATOM 722 N N . SER A 1 88 ? -22.399 -5.007 5.566 1.00 93.44 88 SER A N 1
ATOM 723 C CA . SER A 1 88 ? -23.437 -4.664 6.556 1.00 93.44 88 SER A CA 1
ATOM 724 C C . SER A 1 88 ? -22.922 -4.540 8.002 1.00 93.44 88 SER A C 1
ATOM 726 O O . SER A 1 88 ? -23.666 -4.740 8.961 1.00 93.44 88 SER A O 1
ATOM 728 N N . ILE A 1 89 ? -21.651 -4.165 8.179 1.00 91.94 89 ILE A N 1
ATOM 729 C CA . ILE A 1 89 ? -20.993 -4.015 9.492 1.00 91.94 89 ILE A CA 1
ATOM 730 C C . ILE A 1 89 ? -20.691 -2.558 9.867 1.00 91.94 89 ILE A C 1
ATOM 732 O O . ILE A 1 89 ? -20.030 -2.303 10.871 1.00 91.94 89 ILE A O 1
ATOM 736 N N . LYS A 1 90 ? -21.181 -1.587 9.087 1.00 88.50 90 LYS A N 1
ATOM 737 C CA . LYS A 1 90 ? -20.928 -0.143 9.268 1.00 88.50 90 LYS A CA 1
ATOM 738 C C . LYS A 1 90 ? -21.288 0.389 10.665 1.00 88.50 90 LYS A C 1
ATOM 740 O O . LYS A 1 90 ? -20.647 1.318 11.139 1.00 88.50 90 LYS A O 1
ATOM 745 N N . GLY A 1 91 ? -22.286 -0.203 11.327 1.00 85.94 91 GLY A N 1
ATOM 746 C CA . GLY A 1 91 ? -22.711 0.179 12.681 1.00 85.94 91 GLY A CA 1
ATOM 747 C C . GLY A 1 91 ? -21.901 -0.451 13.820 1.00 85.94 91 GLY A C 1
ATOM 748 O O . GLY A 1 91 ? -22.114 -0.101 14.978 1.00 85.94 91 GLY A O 1
ATOM 749 N N . MET A 1 92 ? -20.994 -1.385 13.523 1.00 88.56 92 MET A N 1
ATOM 750 C CA . MET A 1 92 ? -20.188 -2.071 14.532 1.00 88.56 92 MET A CA 1
ATOM 751 C C . MET A 1 92 ? -18.815 -1.422 14.676 1.00 88.56 92 MET A C 1
ATOM 753 O O . MET A 1 92 ? -18.169 -1.053 13.692 1.00 88.56 92 MET A O 1
ATOM 757 N N . TYR A 1 93 ? -18.328 -1.350 15.916 1.00 82.38 93 TYR A N 1
ATOM 758 C CA . TYR A 1 93 ? -16.943 -0.976 16.169 1.00 82.38 93 TYR A CA 1
ATOM 759 C C . TYR A 1 93 ? -16.015 -2.015 15.526 1.00 82.38 93 TYR A C 1
ATOM 761 O O . TYR A 1 93 ? -15.970 -3.173 15.940 1.00 82.38 93 TYR A O 1
ATOM 769 N N . SER A 1 94 ? -15.287 -1.599 14.492 1.00 81.44 94 SER A N 1
ATOM 770 C CA . SER A 1 94 ? -14.350 -2.439 13.749 1.00 81.44 94 SER A CA 1
ATOM 771 C C . SER A 1 94 ? -13.094 -1.644 13.416 1.00 81.44 94 SER A C 1
ATOM 773 O O . SER A 1 94 ? -13.161 -0.482 13.010 1.00 81.44 94 SER A O 1
ATOM 775 N N . THR A 1 95 ? -11.928 -2.264 13.567 1.00 79.31 95 THR A N 1
ATOM 776 C CA . THR A 1 95 ? -10.640 -1.632 13.260 1.00 79.31 95 THR A CA 1
ATOM 777 C C . THR A 1 95 ? -10.045 -2.281 12.021 1.00 79.31 95 THR A C 1
ATOM 779 O O . THR A 1 95 ? -9.927 -3.501 11.962 1.00 79.31 95 THR A O 1
ATOM 782 N N . ALA A 1 96 ? -9.667 -1.468 11.037 1.00 80.75 96 ALA A N 1
ATOM 783 C CA . 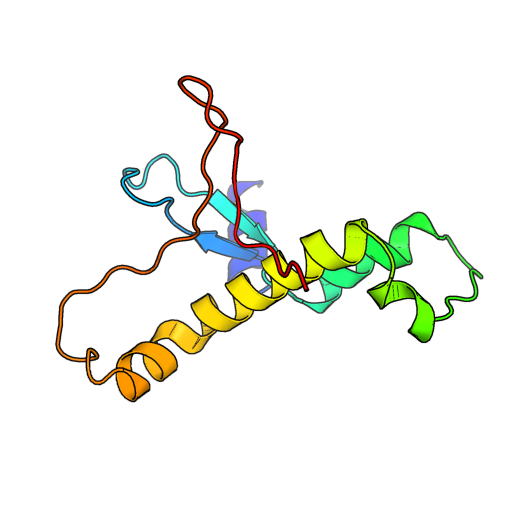ALA A 1 96 ? -8.902 -1.930 9.889 1.00 80.75 96 ALA A CA 1
ATOM 784 C C . ALA A 1 96 ? -7.415 -1.693 10.142 1.00 80.75 96 ALA A C 1
ATOM 786 O O . ALA A 1 96 ? -7.016 -0.643 10.647 1.00 80.75 96 ALA A O 1
ATOM 787 N N . SER A 1 97 ? -6.603 -2.684 9.806 1.00 73.94 97 SER A N 1
ATOM 788 C CA . SER A 1 97 ? -5.161 -2.655 10.014 1.00 73.94 97 SER A CA 1
ATOM 789 C C . SER A 1 97 ? -4.479 -3.445 8.915 1.00 73.94 97 SER A C 1
ATOM 791 O O . SER A 1 97 ? -5.006 -4.472 8.490 1.00 73.94 97 SER A O 1
ATOM 793 N N . SER A 1 98 ? -3.289 -3.007 8.514 1.00 71.81 98 SER A N 1
ATOM 794 C CA . SER A 1 98 ? -2.434 -3.796 7.633 1.00 71.81 98 SER A CA 1
ATOM 795 C C . SER A 1 98 ? -2.007 -5.089 8.322 1.00 71.81 98 SER A C 1
ATOM 797 O O . SER A 1 98 ? -1.619 -5.050 9.499 1.00 71.81 98 SER A O 1
ATOM 799 N N . PHE A 1 99 ? -2.029 -6.208 7.602 1.00 72.12 99 PHE A N 1
ATOM 800 C CA . PHE A 1 99 ? -1.606 -7.495 8.149 1.00 72.12 99 PHE A CA 1
ATOM 801 C C . PHE A 1 99 ? -0.186 -7.845 7.703 1.00 72.12 99 PHE A C 1
ATOM 803 O O . PHE A 1 99 ? 0.111 -7.961 6.515 1.00 72.12 99 PHE A O 1
ATOM 810 N N . PHE A 1 100 ? 0.691 -8.037 8.683 1.00 70.62 100 PHE A N 1
ATOM 811 C CA . PHE A 1 100 ? 2.049 -8.518 8.479 1.00 70.62 100 PHE A CA 1
ATOM 812 C C . PHE A 1 100 ? 2.445 -9.384 9.669 1.00 70.62 100 PHE A C 1
ATOM 814 O O . PHE A 1 100 ? 2.351 -8.947 10.819 1.00 70.62 100 PHE A O 1
ATOM 821 N N . ALA A 1 101 ? 2.897 -10.601 9.389 1.00 74.06 101 ALA A N 1
ATOM 822 C CA . ALA A 1 101 ? 3.399 -11.528 10.387 1.00 74.06 101 ALA A CA 1
ATOM 823 C C . ALA A 1 101 ? 4.867 -11.842 10.100 1.00 74.06 101 ALA A C 1
ATOM 825 O O . ALA A 1 101 ? 5.220 -12.285 9.006 1.00 74.06 101 ALA A O 1
ATOM 826 N N . LEU A 1 102 ? 5.721 -11.626 11.102 1.00 74.44 102 LEU A N 1
ATOM 827 C CA . LEU A 1 102 ? 7.100 -12.099 11.062 1.00 74.44 102 LEU A CA 1
ATOM 828 C C . LEU A 1 102 ? 7.130 -13.627 11.210 1.00 74.44 102 LEU A C 1
ATOM 830 O O . LEU A 1 102 ? 6.266 -14.176 11.899 1.00 74.44 102 LEU A O 1
ATOM 834 N N . PRO A 1 103 ? 8.129 -14.312 10.622 1.00 81.38 103 PRO A N 1
ATOM 835 C CA . PRO A 1 103 ? 8.335 -15.730 10.873 1.00 81.38 103 PRO A CA 1
ATOM 836 C C . PRO A 1 103 ? 8.501 -15.971 12.376 1.00 81.38 103 PRO A C 1
ATOM 838 O O . PRO A 1 103 ? 9.306 -15.299 13.026 1.00 81.38 103 PRO A O 1
ATOM 841 N N . LYS A 1 104 ? 7.737 -16.906 12.937 1.00 82.00 104 LYS A N 1
ATOM 842 C CA . LYS A 1 104 ? 7.784 -17.231 14.367 1.00 82.00 104 LYS A CA 1
ATOM 843 C C . LYS A 1 104 ? 7.384 -18.684 14.587 1.00 82.00 104 LYS A C 1
ATOM 845 O O . LYS A 1 104 ? 6.491 -19.169 13.907 1.00 82.00 104 LYS A O 1
ATOM 850 N N . ASP A 1 105 ? 8.040 -19.368 15.524 1.00 80.19 105 ASP A N 1
ATOM 851 C CA . ASP A 1 105 ? 7.674 -20.717 15.988 1.00 80.19 105 ASP A CA 1
ATOM 852 C C . ASP A 1 105 ? 7.493 -21.752 14.852 1.00 80.19 105 ASP A C 1
ATOM 854 O O . ASP A 1 105 ? 6.582 -22.573 14.877 1.00 80.19 105 ASP A O 1
ATOM 858 N N . GLY A 1 106 ? 8.352 -21.696 13.825 1.00 80.00 106 GLY A N 1
ATOM 859 C CA . GLY A 1 106 ? 8.294 -22.599 12.665 1.00 80.00 106 GLY A CA 1
ATOM 860 C C . GLY A 1 106 ? 7.283 -22.207 11.579 1.00 80.00 106 GLY A C 1
ATOM 861 O O . GLY A 1 106 ? 7.243 -22.850 10.533 1.00 80.00 106 GLY A O 1
ATOM 862 N N . TYR A 1 107 ? 6.513 -21.134 11.774 1.00 74.31 107 TYR A N 1
ATOM 863 C CA . TYR A 1 107 ? 5.630 -20.573 10.754 1.00 74.31 107 TYR A CA 1
ATOM 864 C C . TYR A 1 107 ? 6.372 -19.569 9.872 1.00 74.31 107 TYR A C 1
ATOM 866 O O . TYR A 1 107 ? 7.138 -18.730 10.357 1.00 74.31 107 TYR A O 1
ATOM 874 N N . ALA A 1 108 ? 6.122 -19.639 8.563 1.00 75.56 108 ALA A N 1
ATOM 875 C CA . ALA A 1 108 ? 6.634 -18.661 7.613 1.00 75.56 108 ALA A CA 1
ATOM 876 C C . ALA A 1 108 ? 6.022 -17.277 7.878 1.00 75.56 108 ALA A C 1
ATOM 878 O O . ALA A 1 108 ? 4.849 -17.155 8.233 1.00 75.56 108 ALA A O 1
ATOM 879 N N . GLY A 1 109 ? 6.824 -16.230 7.675 1.00 73.88 109 GLY A N 1
ATOM 880 C CA . GLY A 1 109 ? 6.302 -14.869 7.656 1.00 73.88 109 GLY A CA 1
ATOM 881 C C . GLY A 1 109 ? 5.306 -14.707 6.511 1.00 73.88 109 GLY A C 1
ATOM 882 O O . GLY A 1 109 ? 5.484 -15.295 5.444 1.00 73.88 109 GLY A O 1
ATOM 883 N N . THR A 1 110 ? 4.255 -13.925 6.730 1.00 72.25 110 THR A N 1
ATOM 884 C CA . THR A 1 110 ? 3.198 -13.740 5.736 1.00 72.25 110 THR A CA 1
ATOM 885 C C . THR A 1 110 ? 2.733 -12.292 5.666 1.00 72.25 110 THR A C 1
ATOM 887 O O . THR A 1 110 ? 2.748 -11.544 6.647 1.00 72.25 110 THR A O 1
ATOM 890 N N . GLN A 1 111 ? 2.334 -11.908 4.464 1.00 71.62 111 GLN A N 1
ATOM 891 C CA . GLN A 1 111 ? 1.682 -10.654 4.133 1.00 71.62 111 GLN A CA 1
ATOM 892 C C . GLN A 1 111 ? 0.606 -10.978 3.097 1.00 71.62 111 GLN A C 1
ATOM 894 O O . GLN A 1 111 ? 0.731 -11.964 2.371 1.00 71.62 111 GLN A O 1
ATOM 899 N N . ILE A 1 112 ? -0.433 -10.147 3.009 1.00 65.81 112 ILE A N 1
ATOM 900 C CA . ILE A 1 112 ? -1.433 -10.259 1.944 1.00 65.81 112 ILE A CA 1
ATOM 901 C C . ILE A 1 112 ? -0.716 -10.188 0.584 1.00 65.81 112 ILE A C 1
ATOM 903 O O . ILE A 1 112 ? -0.140 -9.160 0.223 1.00 65.81 112 ILE A O 1
ATOM 907 N N . ARG A 1 113 ? -0.729 -11.304 -0.148 1.00 55.47 113 ARG A N 1
ATOM 908 C CA . ARG A 1 113 ? -0.134 -11.474 -1.476 1.00 55.47 113 ARG A CA 1
ATOM 909 C C . ARG A 1 113 ? -1.173 -12.125 -2.391 1.00 55.47 113 ARG A C 1
ATOM 911 O O . ARG A 1 113 ? -1.934 -12.975 -1.938 1.00 55.47 113 ARG A O 1
ATOM 918 N N . PHE A 1 114 ? -1.229 -11.706 -3.657 1.00 47.97 114 PHE A N 1
ATOM 919 C CA . PHE A 1 114 ? -2.024 -12.413 -4.663 1.00 47.97 114 PHE A CA 1
ATOM 920 C C . PHE A 1 114 ? -1.208 -13.562 -5.236 1.00 47.97 114 PHE A C 1
ATOM 922 O O . PHE A 1 114 ? -0.326 -13.355 -6.073 1.00 47.97 114 PHE A O 1
ATOM 929 N N . ASP A 1 115 ? -1.543 -14.763 -4.787 1.00 44.41 115 ASP A N 1
ATOM 930 C CA . ASP A 1 115 ? -1.012 -16.012 -5.304 1.00 44.41 115 ASP A CA 1
ATOM 931 C C . ASP A 1 115 ? -2.151 -16.674 -6.098 1.00 44.41 115 ASP A C 1
ATOM 933 O O . ASP A 1 115 ? -3.065 -17.242 -5.505 1.00 44.41 115 ASP A O 1
ATOM 937 N N . TYR A 1 116 ? -2.144 -16.514 -7.426 1.00 38.38 116 TYR A N 1
ATOM 938 C CA . TYR A 1 116 ? -2.930 -17.353 -8.342 1.00 38.38 116 TYR A CA 1
ATOM 939 C C . TYR A 1 116 ? -2.074 -18.530 -8.806 1.00 38.38 116 TYR A C 1
ATOM 941 O O . TYR A 1 116 ? -0.858 -18.297 -9.049 1.00 38.38 116 TYR A O 1
#